Protein AF-A0A955PNL1-F1 (afdb_monomer)

Solvent-accessible surface area (backbone atoms only — not comparable to full-atom values): 8458 Å² total; per-residue (Å²): 134,84,81,78,72,94,62,89,79,87,56,65,48,24,54,47,74,77,47,58,51,72,58,51,53,53,50,32,52,52,45,20,72,75,71,70,51,61,49,69,61,44,48,52,57,38,59,46,64,38,55,46,75,43,67,70,60,54,50,51,53,58,63,48,60,80,44,53,75,36,72,80,50,81,47,64,76,86,82,77,79,74,74,97,61,52,73,67,54,60,73,70,55,64,62,54,65,40,75,76,49,57,49,41,60,32,35,30,19,36,53,14,27,31,41,73,50,83,80,83,53,37,88,82,32,84,71,29,30,81,41,54,50,53,55,55,56,54,60,73,70,105

Foldseek 3Di:
DDDDPPDDDWDKFFLVRVDPLVVQLVLLVVCCVVPVDDSVVLSVLRRHIWTQCDPVLVVVVVVCVVQAFHQQDAAADPDPDPPPDDPVVVVVDPQQQCFPFWGFQWTAGNVSGIHGNPPDCCVVCVRTGPRRVCVNVVSSVD

Radius of gyration: 21.32 Å; Cα contacts (8 Å, |Δi|>4): 158; chains: 1; bounding box: 54×54×45 Å

Mean predicted aligned error: 7.54 Å

Nearest PDB structures (foldseek):
  2eh6-assembly1_B  TM=5.322E-01  e=5.537E-01  Aquifex aeolicus VF5
  2hfu-assembly1_A  TM=3.997E-01  e=6.547E+00  Leishmania major

Structure (mmCIF, N/CA/C/O backbone):
data_AF-A0A955PNL1-F1
#
_entry.id   AF-A0A955PNL1-F1
#
loop_
_atom_site.group_PDB
_atom_site.id
_atom_site.type_symbol
_atom_site.label_atom_id
_atom_site.label_alt_id
_atom_site.label_comp_id
_atom_site.label_asym_id
_atom_site.label_entity_id
_atom_site.label_seq_id
_atom_site.pdbx_PDB_ins_code
_atom_site.Cartn_x
_atom_site.Cartn_y
_atom_site.Cartn_z
_atom_site.occupancy
_atom_site.B_iso_or_equiv
_atom_site.auth_seq_id
_atom_site.auth_comp_id
_atom_site.auth_asym_id
_atom_site.auth_atom_id
_atom_site.pdbx_PDB_model_num
ATOM 1 N N . MET A 1 1 ? -12.102 -33.791 13.982 1.00 37.75 1 MET A N 1
ATOM 2 C CA . MET A 1 1 ? -11.081 -33.229 13.076 1.00 37.75 1 MET A CA 1
ATOM 3 C C . MET A 1 1 ? -11.784 -32.219 12.189 1.00 37.75 1 MET A C 1
ATOM 5 O O . MET A 1 1 ? -12.500 -32.616 11.283 1.00 37.75 1 MET A O 1
ATOM 9 N N . THR A 1 2 ? -11.709 -30.939 12.542 1.00 47.91 2 THR A N 1
ATOM 10 C CA . THR A 1 2 ? -12.293 -29.836 11.771 1.00 47.91 2 THR A CA 1
ATOM 11 C C . THR A 1 2 ? -11.441 -29.619 10.529 1.00 47.91 2 THR A C 1
ATOM 13 O O . THR A 1 2 ? -10.235 -29.411 10.619 1.00 47.91 2 THR A O 1
ATOM 16 N N . GLN A 1 3 ? -12.065 -29.762 9.367 1.00 50.81 3 GLN A N 1
ATOM 17 C CA . GLN A 1 3 ? -11.447 -29.604 8.062 1.00 50.81 3 GLN A CA 1
ATOM 18 C C . GLN A 1 3 ? -11.199 -28.107 7.839 1.00 50.81 3 GLN A C 1
ATOM 20 O O . GLN A 1 3 ? -12.123 -27.369 7.511 1.00 50.81 3 GLN A O 1
ATOM 25 N N . THR A 1 4 ? -9.976 -27.637 8.088 1.00 56.78 4 THR A N 1
ATOM 26 C CA . THR A 1 4 ? -9.571 -26.264 7.763 1.00 56.78 4 THR A CA 1
ATOM 27 C C . THR A 1 4 ? -9.659 -26.100 6.248 1.00 56.78 4 THR A C 1
ATOM 29 O O . THR A 1 4 ? 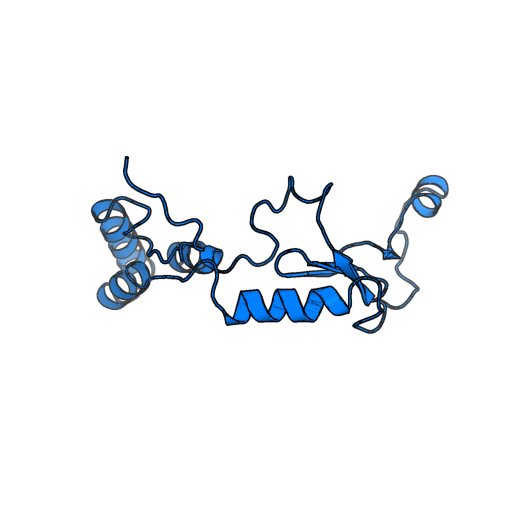-8.957 -26.791 5.507 1.00 56.78 4 THR A O 1
ATOM 32 N N . SER A 1 5 ? -10.554 -25.239 5.766 1.00 62.97 5 SER A N 1
ATOM 33 C CA . SER A 1 5 ? -10.626 -24.923 4.342 1.00 62.97 5 SER A CA 1
ATOM 34 C C . SER A 1 5 ? -9.328 -24.237 3.920 1.00 62.97 5 SER A C 1
ATOM 36 O O . SER A 1 5 ? -8.973 -23.210 4.483 1.00 62.97 5 SER A O 1
ATOM 38 N N . LEU A 1 6 ? -8.649 -24.759 2.897 1.00 69.94 6 LEU A N 1
ATOM 39 C CA . LEU A 1 6 ? -7.477 -24.144 2.246 1.00 69.94 6 LEU A CA 1
ATOM 40 C C . LEU A 1 6 ? -7.846 -22.896 1.405 1.00 69.94 6 LEU A C 1
ATOM 42 O O . LEU A 1 6 ? -7.193 -22.591 0.410 1.00 69.94 6 LEU A O 1
ATOM 46 N N . GLY A 1 7 ? -8.937 -22.214 1.757 1.00 80.31 7 GLY A N 1
ATOM 47 C CA . GLY A 1 7 ? -9.423 -21.029 1.061 1.00 80.31 7 GLY A CA 1
ATOM 48 C C . GLY A 1 7 ? -8.642 -19.783 1.460 1.00 80.31 7 GLY A C 1
ATOM 49 O O . GLY A 1 7 ? -8.083 -19.705 2.551 1.00 80.31 7 GLY A O 1
ATOM 50 N N . PHE A 1 8 ? -8.613 -18.794 0.570 1.00 84.19 8 PHE A N 1
ATOM 51 C CA . PHE A 1 8 ? -8.165 -17.457 0.934 1.00 84.19 8 PHE A CA 1
ATOM 52 C C . PHE A 1 8 ? -9.144 -16.858 1.953 1.00 84.19 8 PHE A C 1
ATOM 54 O O . PHE A 1 8 ? -10.336 -16.740 1.667 1.00 84.19 8 PHE A O 1
ATOM 61 N N . GLU A 1 9 ? -8.643 -16.481 3.128 1.00 88.25 9 GLU A N 1
ATOM 62 C CA . GLU A 1 9 ? -9.419 -15.760 4.135 1.00 88.25 9 GLU A CA 1
ATOM 63 C C . GLU A 1 9 ? -9.209 -14.258 3.954 1.00 88.25 9 GLU A C 1
ATOM 65 O O . GLU A 1 9 ? -8.119 -13.729 4.183 1.00 88.25 9 GLU A O 1
ATOM 70 N N . GLN A 1 10 ? -10.263 -13.563 3.530 1.00 90.06 10 GLN A N 1
ATOM 71 C CA . GLN A 1 10 ? -10.225 -12.114 3.394 1.00 90.06 10 GLN A CA 1
ATOM 72 C C . GLN A 1 10 ? -10.124 -11.464 4.778 1.00 90.06 10 GLN A C 1
ATOM 74 O O . GLN A 1 10 ? -10.961 -11.685 5.656 1.00 90.06 10 GLN A O 1
ATOM 79 N N . VAL A 1 11 ? -9.102 -10.630 4.960 1.00 93.56 11 VAL A N 1
ATOM 80 C CA . VAL A 1 11 ? -8.899 -9.870 6.194 1.00 93.56 11 VAL A CA 1
ATOM 81 C C . VAL A 1 11 ? -9.414 -8.455 5.981 1.00 93.56 11 VAL A C 1
ATOM 83 O O . VAL A 1 11 ? -8.863 -7.698 5.187 1.00 93.56 11 VAL A O 1
ATOM 86 N N . CYS A 1 12 ? -10.468 -8.106 6.711 1.00 96.12 12 CYS A N 1
ATOM 87 C CA . CYS A 1 12 ? -11.074 -6.782 6.700 1.00 96.12 12 CYS A CA 1
ATOM 88 C C . CYS A 1 12 ? -11.218 -6.298 8.146 1.00 96.12 12 CYS A C 1
ATOM 90 O O . CYS A 1 12 ? -11.826 -7.004 8.957 1.00 96.12 12 CYS A O 1
ATOM 92 N N . ARG A 1 13 ? -10.576 -5.180 8.502 1.00 96.31 13 ARG A N 1
ATOM 93 C CA . ARG A 1 13 ? -10.468 -4.705 9.895 1.00 96.31 13 ARG A CA 1
ATOM 94 C C . ARG A 1 13 ? -10.529 -3.183 9.983 1.00 96.31 13 ARG A C 1
ATOM 96 O O . ARG A 1 13 ? -10.012 -2.505 9.097 1.00 96.31 13 ARG A O 1
ATOM 103 N N . SER A 1 14 ? -11.122 -2.666 11.051 1.00 95.62 14 SER A N 1
ATOM 104 C CA . SER A 1 14 ? -11.084 -1.254 11.456 1.00 95.62 14 SER A CA 1
ATOM 105 C C . SER A 1 14 ? -9.970 -0.988 12.485 1.00 95.62 14 SER A C 1
ATOM 107 O O . SER A 1 14 ? -9.254 -1.909 12.888 1.00 95.62 14 SER A O 1
ATOM 109 N N . LEU A 1 15 ? -9.805 0.261 12.944 1.00 93.44 15 LEU A N 1
ATOM 110 C CA . LEU A 1 15 ? -8.878 0.562 14.049 1.00 93.44 15 LEU A CA 1
ATOM 111 C C . LEU A 1 15 ? -9.337 -0.083 15.362 1.00 93.44 15 LEU A C 1
ATOM 113 O O . LEU A 1 15 ? -8.509 -0.593 16.126 1.00 93.44 15 LEU A O 1
ATOM 117 N N . SER A 1 16 ? -10.648 -0.108 15.587 1.00 91.19 16 SER A N 1
ATOM 118 C CA . SER A 1 16 ? -11.279 -0.718 16.758 1.00 91.19 16 SER A CA 1
ATOM 119 C C . SER A 1 16 ? -11.178 -2.244 16.766 1.00 91.19 16 SER A C 1
ATOM 121 O O . SER A 1 16 ? -11.178 -2.834 17.840 1.00 91.19 16 SER A O 1
ATOM 123 N N . ASP A 1 17 ? -11.024 -2.894 15.606 1.00 93.56 17 ASP A N 1
ATOM 124 C CA . ASP A 1 17 ? -10.785 -4.343 15.552 1.00 93.56 17 ASP A CA 1
ATOM 125 C C . ASP A 1 17 ? -9.325 -4.727 15.862 1.00 93.56 17 ASP A C 1
ATOM 127 O O . ASP A 1 17 ? -9.038 -5.876 16.208 1.00 93.56 17 ASP A O 1
ATOM 131 N N . LEU A 1 18 ? -8.380 -3.797 15.670 1.00 90.38 18 LEU A N 1
ATOM 132 C CA . LEU A 1 18 ? -6.942 -4.036 15.858 1.00 90.38 18 LEU A CA 1
ATOM 133 C C . LEU A 1 18 ? -6.426 -3.602 17.231 1.00 90.38 18 LEU A C 1
ATOM 135 O O . LEU A 1 18 ? -5.329 -3.997 17.631 1.00 90.38 18 LEU A O 1
ATOM 139 N N . THR A 1 19 ? -7.177 -2.757 17.930 1.00 87.12 19 THR A N 1
ATOM 140 C CA . THR A 1 19 ? -6.771 -2.142 19.195 1.00 87.12 19 THR A CA 1
ATOM 141 C C . THR A 1 19 ? -7.936 -2.129 20.183 1.00 87.12 19 THR A C 1
ATOM 143 O O . THR A 1 19 ? -9.011 -2.646 19.904 1.00 87.12 19 THR A O 1
ATOM 146 N N . LEU A 1 20 ? -7.729 -1.585 21.382 1.00 91.19 20 LEU A N 1
ATOM 147 C CA . LEU A 1 20 ? -8.810 -1.460 22.356 1.00 91.19 20 LEU A CA 1
ATOM 148 C C . LEU A 1 20 ? -9.742 -0.316 21.940 1.00 91.19 20 LEU A C 1
ATOM 150 O O . LEU A 1 20 ? -9.289 0.822 21.845 1.00 91.19 20 LEU A O 1
ATOM 154 N N . THR A 1 21 ? -11.041 -0.584 21.790 1.00 91.31 21 THR A N 1
ATOM 155 C CA . THR A 1 21 ? -12.063 0.428 21.448 1.00 91.31 21 THR A CA 1
ATOM 156 C C . THR A 1 21 ? -11.968 1.667 22.340 1.00 91.31 21 THR A C 1
ATOM 158 O O . THR A 1 21 ? -11.922 2.787 21.844 1.00 91.31 21 THR A O 1
ATOM 161 N N . ALA A 1 22 ? -11.796 1.478 23.654 1.00 92.38 22 ALA A N 1
ATOM 162 C CA . ALA A 1 22 ? -11.627 2.586 24.596 1.00 92.38 22 ALA A CA 1
ATOM 163 C C . ALA A 1 22 ? -10.404 3.471 24.276 1.00 92.38 22 ALA A C 1
ATOM 165 O O . ALA A 1 22 ? -10.437 4.679 24.485 1.00 92.38 22 ALA A O 1
ATOM 166 N N . GLN A 1 23 ? -9.316 2.896 23.755 1.00 91.38 23 GLN A N 1
ATOM 167 C CA . GLN A 1 23 ?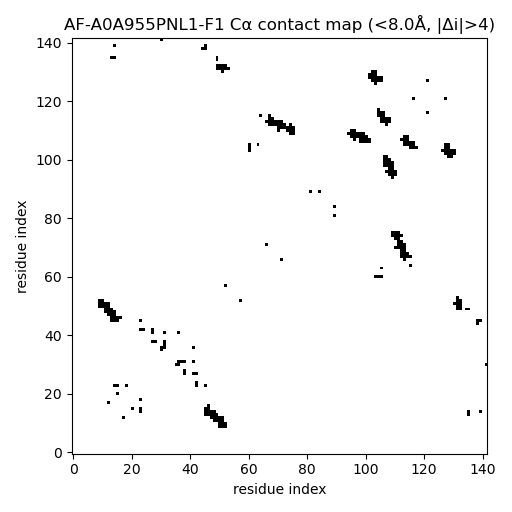 -8.138 3.664 23.346 1.00 91.38 23 GLN A CA 1
ATOM 168 C C . GLN A 1 23 ? -8.403 4.460 22.062 1.00 91.38 23 GLN A C 1
ATOM 170 O O . GLN A 1 23 ? -7.971 5.609 21.966 1.00 91.38 23 GLN A O 1
ATOM 175 N N . VAL A 1 24 ? -9.125 3.875 21.102 1.00 93.31 24 VAL A N 1
ATOM 176 C CA . VAL A 1 24 ? -9.551 4.558 19.869 1.00 93.31 24 VAL A CA 1
ATOM 177 C C . VAL A 1 24 ? -10.450 5.746 20.204 1.00 93.31 24 VAL A C 1
ATOM 179 O O . VAL A 1 24 ? -10.182 6.858 19.758 1.00 93.31 24 VAL A O 1
ATOM 182 N N . GLU A 1 25 ? -11.444 5.552 21.072 1.00 94.25 25 GLU A N 1
ATOM 183 C CA . GLU A 1 25 ? -12.339 6.619 21.529 1.00 94.25 25 GLU A CA 1
ATOM 184 C C . GLU A 1 25 ? -11.572 7.777 22.184 1.00 94.25 25 GLU A C 1
ATOM 186 O O . GLU A 1 25 ? -11.814 8.941 21.861 1.00 94.25 25 GLU A O 1
ATOM 191 N N . GLN A 1 26 ? -10.606 7.478 23.062 1.00 94.38 26 GLN A N 1
ATOM 192 C CA . GLN A 1 26 ? -9.758 8.498 23.691 1.00 94.38 26 GLN A CA 1
ATOM 193 C C . GLN A 1 26 ? -8.885 9.245 22.672 1.00 94.38 26 GLN A C 1
ATOM 195 O O . GLN A 1 26 ? -8.704 10.462 22.785 1.00 94.38 26 GLN A O 1
ATOM 200 N N . ALA A 1 27 ? -8.364 8.549 21.659 1.00 92.69 27 ALA A N 1
ATOM 201 C CA . ALA A 1 27 ? -7.608 9.180 20.581 1.00 92.69 27 ALA A CA 1
ATOM 202 C C . ALA A 1 27 ? -8.498 10.117 19.743 1.00 92.69 27 ALA A C 1
ATOM 204 O O . ALA A 1 27 ? -8.104 11.257 19.485 1.00 92.69 27 ALA A O 1
ATOM 205 N N . CYS A 1 28 ? -9.716 9.690 19.392 1.00 94.75 28 CYS A N 1
ATOM 206 C CA . CYS A 1 28 ? -10.694 10.511 18.675 1.00 94.75 28 CYS A CA 1
ATOM 207 C C . CYS A 1 28 ? -11.107 11.746 19.488 1.00 94.75 28 CYS A C 1
ATOM 209 O O . CYS A 1 28 ? -11.091 12.853 18.956 1.00 94.75 28 CYS A O 1
ATOM 211 N N . GLN A 1 29 ? -11.397 11.592 20.785 1.00 95.81 29 GLN A N 1
ATOM 212 C CA . GLN A 1 29 ? -11.700 12.714 21.687 1.00 95.81 29 GLN A CA 1
ATOM 213 C C . GLN A 1 29 ? -10.541 13.713 21.765 1.00 95.81 29 GLN A C 1
ATOM 215 O O . GLN A 1 29 ? -10.749 14.921 21.642 1.00 95.81 29 GLN A O 1
ATOM 220 N N . SER A 1 30 ? -9.310 13.215 21.913 1.00 94.50 30 SER A N 1
ATOM 221 C CA . SER A 1 30 ? -8.111 14.057 21.941 1.00 94.50 30 SER A CA 1
ATOM 222 C C . SER A 1 30 ? -7.934 14.829 20.631 1.00 94.50 30 SER A C 1
ATOM 224 O O . SER A 1 30 ? -7.660 16.027 20.652 1.00 94.50 30 SER A O 1
ATOM 226 N N . ARG A 1 31 ? -8.133 14.175 19.479 1.00 94.00 31 ARG A N 1
ATOM 227 C CA . ARG A 1 31 ? -8.038 14.819 18.163 1.00 94.00 31 ARG A CA 1
ATOM 228 C C . ARG A 1 31 ? -9.134 15.858 17.958 1.00 94.00 31 ARG A C 1
ATOM 230 O O . ARG A 1 31 ? -8.796 16.970 17.558 1.00 94.00 31 ARG A O 1
ATOM 237 N N . ALA A 1 32 ? -10.392 15.539 18.264 1.00 96.19 32 ALA A N 1
ATOM 238 C CA . ALA A 1 32 ? -11.513 16.478 18.175 1.00 96.19 32 ALA A CA 1
ATOM 239 C C . ALA A 1 32 ? -11.221 17.752 18.981 1.00 96.19 32 ALA A C 1
ATOM 241 O O . ALA A 1 32 ? -11.348 18.862 18.473 1.00 96.19 32 ALA A O 1
ATOM 242 N N . MET A 1 33 ? -10.710 17.593 20.206 1.00 97.06 33 MET A N 1
ATOM 243 C CA . MET A 1 33 ? -10.344 18.721 21.064 1.00 97.06 33 MET A CA 1
ATOM 244 C C . MET A 1 33 ? -9.195 19.570 20.492 1.00 97.06 33 MET A C 1
ATOM 246 O O . MET A 1 33 ? -9.229 20.794 20.595 1.00 97.06 33 MET A O 1
ATOM 250 N N . LEU A 1 34 ? -8.168 18.944 19.907 1.00 96.12 34 LEU A N 1
ATOM 251 C CA . LEU A 1 34 ? -6.984 19.649 19.394 1.00 96.12 34 LEU A CA 1
ATOM 252 C C . LEU A 1 34 ? -7.196 20.305 18.023 1.00 96.12 34 LEU A C 1
ATOM 254 O O . LEU A 1 34 ? -6.566 21.319 17.730 1.00 96.12 34 LEU A O 1
ATOM 258 N N . SER A 1 35 ? -8.035 19.713 17.174 1.00 95.06 35 SER A N 1
ATOM 259 C CA . SER A 1 35 ? -8.237 20.133 15.779 1.00 95.06 35 SER A CA 1
ATOM 260 C C . SER A 1 35 ? -9.543 20.896 15.545 1.00 95.06 35 SER A C 1
ATOM 262 O O . SER A 1 35 ? -9.638 21.639 14.571 1.00 95.06 35 SER A O 1
ATOM 264 N N . GLY A 1 36 ? -10.541 20.724 16.418 1.00 95.81 36 GLY A N 1
ATOM 265 C CA . GLY A 1 36 ? -11.906 21.206 16.205 1.00 95.81 36 GLY A CA 1
ATOM 266 C C . GLY A 1 36 ? -12.730 20.350 15.235 1.00 95.81 36 GLY A C 1
ATOM 267 O O . GLY A 1 36 ? -13.838 20.750 14.886 1.00 95.81 36 GLY A O 1
ATOM 268 N N . GLU A 1 37 ? -12.206 19.204 14.786 1.00 96.00 37 GLU A N 1
ATOM 269 C CA . GLU A 1 37 ? -12.950 18.230 13.979 1.00 96.00 37 GLU A CA 1
ATOM 270 C C . GLU A 1 37 ? -14.129 17.625 14.763 1.00 96.00 37 GLU A C 1
ATOM 272 O O . GLU A 1 37 ? -14.105 17.536 15.995 1.00 96.00 37 GLU A O 1
ATOM 277 N N . ASP A 1 38 ? -15.161 17.182 14.041 1.00 96.75 38 ASP A N 1
ATOM 278 C CA . ASP A 1 38 ? -16.329 16.546 14.642 1.00 96.75 38 ASP A CA 1
ATOM 279 C C . ASP A 1 38 ? -15.975 15.165 15.218 1.00 96.75 38 ASP A C 1
ATOM 281 O O . ASP A 1 38 ? -15.435 14.290 14.537 1.00 96.75 38 ASP A O 1
ATOM 285 N N . LEU A 1 39 ? -16.291 14.952 16.499 1.00 96.31 39 LEU A N 1
ATOM 286 C CA . LEU A 1 39 ? -15.981 13.697 17.186 1.00 96.31 39 LEU A CA 1
ATOM 287 C C . LEU A 1 39 ? -16.706 12.503 16.552 1.00 96.31 39 LEU A C 1
ATOM 289 O O . LEU A 1 39 ? -16.128 11.423 16.434 1.00 96.31 39 LEU A O 1
ATOM 293 N N . SER A 1 40 ? -17.962 12.685 16.152 1.00 96.25 40 SER A N 1
ATOM 294 C CA . SER A 1 40 ? -18.768 11.635 15.526 1.00 96.25 40 SER A CA 1
ATOM 295 C C . SER A 1 40 ? -18.146 11.177 14.207 1.00 96.25 40 SER A C 1
ATOM 297 O O . SER A 1 40 ? -18.024 9.975 13.977 1.00 96.25 40 SER A O 1
ATOM 299 N N . GLU A 1 41 ? -17.690 12.110 13.370 1.00 95.19 41 GLU A N 1
ATOM 300 C CA . GLU A 1 41 ? -16.992 11.800 12.119 1.00 95.19 41 GLU A CA 1
ATOM 301 C C . GLU A 1 41 ? -15.679 11.042 12.352 1.00 95.19 41 GLU A C 1
ATOM 303 O O . GLU A 1 41 ? -15.379 10.085 11.632 1.00 95.19 41 GLU A O 1
ATOM 308 N N . LEU A 1 42 ? -14.911 11.421 13.379 1.00 94.19 42 LEU A N 1
ATOM 309 C CA . LEU A 1 42 ? -13.670 10.730 13.743 1.00 94.19 42 LEU A CA 1
ATOM 310 C C . LEU A 1 42 ? -13.923 9.290 14.203 1.00 94.19 42 LEU A C 1
ATOM 312 O O . LEU A 1 42 ? -13.184 8.390 13.805 1.00 94.19 42 LEU A O 1
ATOM 316 N N . LEU A 1 43 ? -14.965 9.064 15.007 1.00 94.31 43 LEU A N 1
ATOM 317 C CA . LEU A 1 43 ? -15.349 7.724 15.462 1.00 94.31 43 LEU A CA 1
ATOM 318 C C . LEU A 1 43 ? -15.817 6.851 14.290 1.00 94.31 43 LEU A C 1
ATOM 320 O O . LEU A 1 43 ? -15.348 5.726 14.141 1.00 94.31 43 LEU A O 1
ATOM 324 N N . ILE A 1 44 ? -16.658 7.394 13.401 1.00 94.69 44 ILE A N 1
ATOM 325 C CA . ILE A 1 44 ? -17.106 6.690 12.188 1.00 94.69 44 ILE A CA 1
ATOM 326 C C . ILE A 1 44 ? -15.908 6.291 11.321 1.00 94.69 44 ILE A C 1
ATOM 328 O O . ILE A 1 44 ? -15.821 5.151 10.869 1.00 94.69 44 ILE A O 1
ATOM 332 N N . ARG A 1 45 ? -14.958 7.210 11.106 1.00 93.25 45 ARG A N 1
ATOM 333 C CA . ARG A 1 45 ? -13.744 6.930 10.327 1.00 93.25 45 ARG A CA 1
ATOM 334 C C . ARG A 1 45 ? -12.883 5.846 10.980 1.00 93.25 45 ARG A C 1
ATOM 336 O O . ARG A 1 45 ? -12.271 5.051 10.269 1.00 93.25 45 ARG A O 1
ATOM 343 N N . ALA A 1 46 ? -12.811 5.818 12.309 1.00 92.88 46 ALA A N 1
ATOM 344 C CA . ALA A 1 46 ? -12.030 4.827 13.040 1.00 92.88 46 ALA A CA 1
ATOM 345 C C . ALA A 1 46 ? -12.637 3.414 12.968 1.00 92.88 46 ALA A C 1
ATOM 347 O O . ALA A 1 46 ? -11.886 2.437 12.883 1.00 92.88 46 ALA A O 1
ATOM 348 N N . ASP A 1 47 ? -13.968 3.319 12.938 1.00 94.69 47 ASP A N 1
ATOM 349 C CA . ASP A 1 47 ? -14.714 2.059 12.827 1.00 94.69 47 ASP A CA 1
ATOM 350 C C . ASP A 1 47 ? -14.913 1.582 11.385 1.00 94.69 47 ASP A C 1
ATOM 352 O O . ASP A 1 47 ? -15.304 0.435 11.157 1.00 94.69 47 ASP A O 1
ATOM 356 N N . GLU A 1 48 ? -14.611 2.417 10.393 1.00 94.81 48 GLU A N 1
ATOM 357 C CA . GLU A 1 48 ? -14.674 2.013 8.997 1.00 94.81 48 GLU A CA 1
ATOM 358 C C . GLU A 1 48 ? -13.667 0.871 8.738 1.00 94.81 48 GLU A C 1
ATOM 360 O O . GLU A 1 48 ? -12.461 1.031 8.968 1.00 94.81 48 GLU A O 1
ATOM 365 N N . PRO A 1 49 ? -14.109 -0.295 8.243 1.00 95.69 49 PRO A N 1
ATOM 366 C CA . PRO A 1 49 ? -13.207 -1.402 7.983 1.00 95.69 49 PRO A CA 1
ATOM 367 C C . PRO A 1 49 ? -12.416 -1.180 6.684 1.00 95.69 49 PRO A C 1
ATOM 369 O O . PRO A 1 49 ? -12.897 -0.570 5.728 1.00 95.69 49 PRO A O 1
ATOM 372 N N . VAL A 1 50 ? -11.179 -1.672 6.644 1.00 96.62 50 VAL A N 1
ATOM 373 C CA . VAL A 1 50 ? -10.327 -1.700 5.447 1.00 96.62 50 VAL A CA 1
ATOM 374 C C . VAL A 1 50 ? -10.115 -3.141 5.027 1.00 96.62 50 VAL A C 1
ATOM 376 O O . VAL A 1 50 ? -9.636 -3.952 5.819 1.00 96.62 50 VAL A O 1
ATOM 379 N N . ASP A 1 51 ? -10.405 -3.437 3.763 1.00 96.25 51 ASP A N 1
ATOM 380 C CA . ASP A 1 51 ? -9.989 -4.685 3.133 1.00 96.25 51 ASP A CA 1
ATOM 381 C C . ASP A 1 51 ? -8.478 -4.658 2.879 1.00 96.25 51 ASP A C 1
ATOM 383 O O . ASP A 1 51 ? -7.959 -3.797 2.164 1.00 96.25 51 ASP A O 1
ATOM 387 N N . PHE A 1 52 ? -7.755 -5.598 3.480 1.00 94.62 52 PHE A N 1
ATOM 388 C CA . PHE A 1 52 ? -6.300 -5.661 3.379 1.00 94.62 52 PHE A CA 1
ATOM 389 C C . PHE A 1 52 ? -5.833 -6.220 2.036 1.00 94.62 52 PHE A C 1
ATOM 391 O O . PHE A 1 52 ? -4.681 -6.007 1.650 1.00 94.62 52 PHE A O 1
ATOM 398 N N . TYR A 1 53 ? -6.704 -6.919 1.310 1.00 93.31 53 TYR A N 1
ATOM 399 C CA . TYR A 1 53 ? -6.368 -7.498 0.018 1.00 93.31 53 TYR A CA 1
ATOM 400 C C . TYR A 1 53 ? -7.581 -7.513 -0.927 1.00 93.31 53 TYR A C 1
ATOM 402 O O . TYR A 1 53 ? -8.092 -8.579 -1.275 1.00 93.31 53 TYR A O 1
ATOM 410 N N . PRO A 1 54 ? -8.028 -6.329 -1.379 1.00 94.81 54 PRO A N 1
ATOM 411 C CA . PRO A 1 54 ? -9.186 -6.211 -2.248 1.00 94.81 54 PRO A CA 1
ATOM 412 C C . PRO A 1 54 ? -8.915 -6.817 -3.626 1.00 94.81 54 PRO A C 1
ATOM 414 O O . PRO A 1 54 ? -7.802 -6.741 -4.159 1.00 94.81 54 PRO A O 1
ATOM 417 N N . GLU A 1 55 ? -9.966 -7.340 -4.258 1.00 94.38 55 GLU A N 1
ATOM 418 C CA . GLU A 1 55 ? -9.901 -7.989 -5.577 1.00 94.38 55 GLU A CA 1
ATOM 419 C C . GLU A 1 55 ? -9.244 -7.091 -6.638 1.00 94.38 55 GLU A C 1
ATOM 421 O O . GLU A 1 55 ? -8.435 -7.547 -7.445 1.00 94.38 55 GLU A O 1
ATOM 426 N N . ALA A 1 56 ? -9.516 -5.783 -6.603 1.00 95.19 56 ALA A N 1
ATOM 427 C CA . ALA A 1 56 ? -8.895 -4.823 -7.514 1.00 95.19 56 ALA A CA 1
ATOM 428 C C . ALA A 1 56 ? -7.360 -4.788 -7.377 1.00 95.19 56 ALA A C 1
ATOM 430 O O . ALA A 1 56 ? -6.648 -4.708 -8.382 1.00 95.19 56 ALA A O 1
ATOM 431 N N . PHE A 1 57 ? -6.840 -4.888 -6.150 1.00 94.44 57 PHE A N 1
ATOM 432 C CA . PHE A 1 57 ? -5.402 -4.938 -5.889 1.00 94.44 57 PHE A CA 1
ATOM 433 C C . PHE A 1 57 ? -4.808 -6.270 -6.354 1.00 94.44 57 PHE A C 1
ATOM 435 O O . PHE A 1 57 ? -3.781 -6.279 -7.034 1.00 94.44 57 PHE A O 1
ATOM 442 N N . GLN A 1 58 ? -5.481 -7.389 -6.075 1.00 93.00 58 GLN A N 1
ATOM 443 C CA . GLN A 1 58 ? -5.087 -8.708 -6.576 1.00 93.00 58 GLN A CA 1
ATOM 444 C C . GLN A 1 58 ? -5.009 -8.733 -8.109 1.00 93.00 58 GLN A C 1
ATOM 446 O O . GLN A 1 58 ? -3.978 -9.102 -8.677 1.00 93.00 58 GLN A O 1
ATOM 451 N N . LYS A 1 59 ? -6.072 -8.287 -8.786 1.00 95.19 59 LYS A N 1
ATOM 452 C CA . LYS A 1 59 ? -6.146 -8.218 -10.248 1.00 95.19 59 LYS A CA 1
ATOM 453 C C . LYS A 1 59 ? -5.020 -7.365 -10.817 1.00 95.19 59 LYS A C 1
ATOM 455 O O . LYS A 1 59 ? -4.330 -7.790 -11.740 1.00 95.19 59 LYS A O 1
ATOM 460 N N . ARG A 1 60 ? -4.762 -6.201 -10.213 1.00 95.81 60 ARG A N 1
ATOM 461 C CA . ARG A 1 60 ? -3.660 -5.334 -10.637 1.00 95.81 60 ARG A CA 1
ATOM 462 C C . ARG A 1 60 ? -2.305 -6.034 -10.535 1.00 95.81 60 ARG A C 1
ATOM 464 O O . ARG A 1 60 ? -1.473 -5.860 -11.422 1.00 95.81 60 ARG A O 1
ATOM 471 N N . GLN A 1 61 ? -2.072 -6.819 -9.486 1.00 93.00 61 GLN A N 1
ATOM 472 C CA . GLN A 1 61 ? -0.829 -7.575 -9.345 1.00 93.00 61 GLN A CA 1
ATOM 473 C C . GLN A 1 61 ? -0.682 -8.666 -10.414 1.00 93.00 61 GLN A C 1
ATOM 475 O O . GLN A 1 61 ? 0.406 -8.829 -10.967 1.00 93.00 61 GLN A O 1
ATOM 480 N N . LEU A 1 62 ? -1.768 -9.360 -10.760 1.00 94.56 62 LEU A N 1
ATOM 481 C CA . LEU A 1 62 ? -1.771 -10.341 -11.850 1.00 94.56 62 LEU A CA 1
ATOM 482 C C . LEU A 1 62 ? -1.476 -9.686 -13.207 1.00 94.56 62 LEU A C 1
ATOM 484 O O . LEU A 1 62 ? -0.642 -10.187 -13.962 1.00 94.56 62 LEU A O 1
ATOM 488 N N . ASP A 1 63 ? -2.078 -8.528 -13.485 1.00 95.94 63 ASP A N 1
ATOM 489 C CA . ASP A 1 63 ? -1.829 -7.779 -14.722 1.00 95.94 63 ASP A CA 1
ATOM 490 C C . ASP A 1 63 ? -0.354 -7.364 -14.848 1.00 95.94 63 ASP A C 1
ATOM 492 O O . ASP A 1 63 ? 0.243 -7.443 -15.927 1.00 95.94 63 ASP A O 1
ATOM 496 N N . LEU A 1 64 ? 0.254 -6.929 -13.740 1.00 96.25 64 LEU A N 1
ATOM 497 C CA . LEU A 1 64 ? 1.656 -6.510 -13.687 1.00 96.25 64 LEU A CA 1
ATOM 498 C C . LEU A 1 64 ? 2.632 -7.674 -13.863 1.00 96.25 64 LEU A C 1
ATOM 500 O O . LEU A 1 64 ? 3.696 -7.480 -14.453 1.00 96.25 64 LEU A O 1
ATOM 504 N N . LEU A 1 65 ? 2.268 -8.879 -13.422 1.00 95.38 65 LEU A N 1
ATOM 505 C CA . LEU A 1 65 ? 3.125 -10.057 -13.541 1.00 95.38 65 LEU A CA 1
ATOM 506 C C . LEU A 1 65 ? 3.524 -10.334 -14.997 1.00 95.38 65 LEU A C 1
ATOM 508 O O . LEU A 1 65 ? 4.684 -10.630 -15.275 1.00 95.38 65 LEU A O 1
ATOM 512 N N . SER A 1 66 ? 2.592 -10.142 -15.934 1.00 95.31 66 SER A N 1
ATOM 513 C CA . SER A 1 66 ? 2.836 -10.313 -17.375 1.00 95.31 66 SER A CA 1
ATOM 514 C C . SER A 1 66 ? 3.832 -9.306 -17.972 1.00 95.31 66 SER A C 1
ATOM 516 O O . SER A 1 66 ? 4.351 -9.523 -19.065 1.00 95.31 66 SER A O 1
ATOM 518 N N . LYS A 1 67 ? 4.113 -8.205 -17.264 1.00 96.94 67 LYS A N 1
ATOM 519 C CA . LYS A 1 67 ? 4.947 -7.087 -17.733 1.00 96.94 67 LYS A CA 1
ATOM 520 C C . LYS A 1 67 ? 6.334 -7.058 -17.097 1.00 96.94 67 LYS A C 1
ATOM 522 O O . LYS A 1 67 ? 7.132 -6.175 -17.421 1.00 96.94 67 LYS A O 1
ATOM 527 N N . VAL A 1 68 ? 6.641 -7.981 -16.186 1.00 96.25 68 VAL A N 1
ATOM 528 C CA . VAL A 1 68 ? 7.938 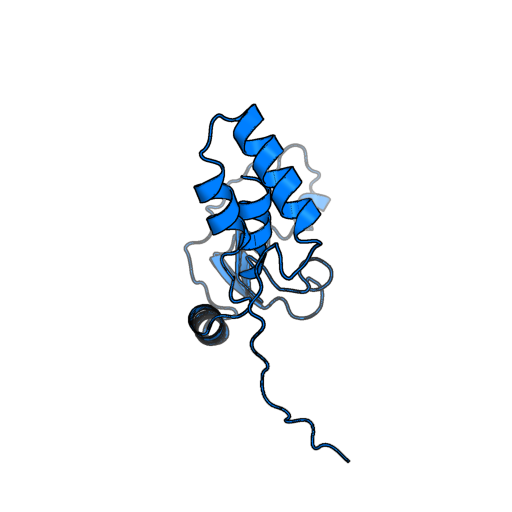-8.024 -15.496 1.00 96.25 68 VAL A CA 1
ATOM 529 C C . VAL A 1 68 ? 9.080 -8.109 -16.510 1.00 96.25 68 VAL A C 1
ATOM 531 O O . VAL A 1 68 ? 9.044 -8.887 -17.459 1.00 96.25 68 VAL A O 1
ATOM 534 N N . GLY A 1 69 ? 10.101 -7.277 -16.316 1.00 95.25 69 GLY A N 1
ATOM 535 C CA . GLY A 1 69 ? 11.262 -7.176 -17.195 1.00 95.25 69 GLY A CA 1
ATOM 536 C C . GLY A 1 69 ? 11.064 -6.263 -18.406 1.00 95.25 69 GLY A C 1
ATOM 537 O O . GLY A 1 69 ? 12.054 -5.930 -19.056 1.00 95.25 69 GLY A O 1
ATOM 538 N N . THR A 1 70 ? 9.845 -5.803 -18.700 1.00 97.62 70 THR A N 1
ATOM 539 C CA . THR A 1 70 ? 9.566 -4.872 -19.810 1.00 97.62 70 THR A CA 1
ATOM 540 C C . THR A 1 70 ? 9.690 -3.410 -19.377 1.00 97.62 70 THR A C 1
ATOM 542 O O . THR A 1 70 ? 9.638 -3.106 -18.184 1.00 97.62 70 THR A O 1
ATOM 545 N N . VAL A 1 71 ? 9.891 -2.508 -20.343 1.00 97.38 71 VAL A N 1
ATOM 546 C CA . VAL A 1 71 ? 9.830 -1.052 -20.129 1.00 97.38 71 VAL A CA 1
ATOM 547 C C . VAL A 1 71 ? 8.357 -0.647 -20.111 1.00 97.38 71 VAL A C 1
ATOM 549 O O . VAL A 1 71 ? 7.642 -0.913 -21.073 1.00 97.38 71 VAL A O 1
ATOM 552 N N . VAL A 1 72 ? 7.902 -0.052 -19.008 1.00 97.06 72 VAL A N 1
ATOM 553 C CA . VAL A 1 72 ? 6.488 0.301 -18.772 1.00 97.06 72 VAL A CA 1
ATOM 554 C C . VAL A 1 72 ? 6.250 1.806 -18.652 1.00 97.06 72 VAL A C 1
ATOM 556 O O . VAL A 1 72 ? 5.102 2.237 -18.721 1.00 97.06 72 VAL A O 1
ATOM 559 N N . ILE A 1 73 ? 7.319 2.586 -18.483 1.00 96.88 73 ILE A N 1
ATOM 560 C CA . ILE A 1 73 ? 7.342 4.052 -18.536 1.00 96.88 73 ILE A CA 1
ATOM 561 C C . ILE A 1 73 ? 8.619 4.508 -19.250 1.00 96.88 73 ILE A C 1
ATOM 563 O O . ILE A 1 73 ? 9.564 3.724 -19.373 1.00 96.88 73 ILE A O 1
ATOM 567 N N . ASP A 1 74 ? 8.669 5.772 -19.668 1.00 96.75 74 ASP A N 1
ATOM 568 C CA . ASP A 1 74 ? 9.894 6.353 -20.213 1.00 96.75 74 ASP A CA 1
ATOM 569 C C . ASP A 1 74 ? 11.026 6.334 -19.166 1.00 96.75 74 ASP A C 1
ATOM 571 O O . ASP A 1 74 ? 10.785 6.637 -17.991 1.00 96.75 74 ASP A O 1
ATOM 575 N N . PRO A 1 75 ? 12.263 5.965 -19.552 1.00 94.69 75 PRO A N 1
ATOM 576 C CA . PRO A 1 75 ? 13.406 6.012 -18.649 1.00 94.69 75 PRO A CA 1
ATOM 577 C C . PRO A 1 75 ? 13.701 7.438 -18.180 1.00 94.69 75 PRO A C 1
ATOM 579 O O . PRO A 1 75 ? 13.511 8.403 -18.921 1.00 94.69 75 PRO A O 1
ATOM 582 N N . VAL A 1 76 ? 14.255 7.564 -16.974 1.00 91.56 76 VAL A N 1
ATOM 583 C CA . VAL A 1 76 ? 14.774 8.846 -16.487 1.00 91.56 76 VAL A CA 1
ATOM 584 C C . VAL A 1 76 ? 15.880 9.325 -17.439 1.00 91.56 76 VAL A C 1
ATOM 586 O O . VAL A 1 76 ? 16.785 8.538 -17.745 1.00 91.56 76 VAL A O 1
ATOM 589 N N . PRO A 1 77 ? 15.832 10.584 -17.921 1.00 87.44 77 PRO A N 1
ATOM 590 C CA . PRO A 1 77 ? 16.852 11.118 -18.813 1.00 87.44 77 PRO A CA 1
ATOM 591 C C . PRO A 1 77 ? 18.258 11.013 -18.219 1.00 87.44 77 PRO A C 1
ATOM 593 O O . PRO A 1 77 ? 18.476 11.261 -17.030 1.00 87.44 77 PRO A O 1
ATOM 596 N N . GLU A 1 78 ? 19.228 10.670 -19.063 1.00 75.88 78 GLU A N 1
ATOM 597 C CA . GLU A 1 78 ? 20.637 10.672 -18.676 1.00 75.88 78 GLU A CA 1
ATOM 598 C C . GLU A 1 78 ? 21.130 12.118 -18.462 1.00 75.88 78 GLU A C 1
ATOM 600 O O . GLU A 1 78 ? 20.645 13.052 -19.101 1.00 75.88 78 GLU A O 1
ATOM 605 N N . GLY A 1 79 ? 22.096 12.313 -17.555 1.00 68.12 79 GLY A N 1
ATOM 606 C CA . GLY A 1 79 ? 22.649 13.640 -17.238 1.00 68.12 79 GLY A CA 1
ATOM 607 C C . GLY A 1 79 ? 22.506 14.096 -15.783 1.00 68.12 79 GLY A C 1
ATOM 608 O O . GLY A 1 79 ? 22.798 15.253 -15.486 1.00 68.12 79 GLY A O 1
ATOM 609 N N . GLN A 1 80 ? 22.101 13.213 -14.861 1.00 64.06 80 GLN A N 1
ATOM 610 C CA . GLN A 1 80 ? 22.217 13.491 -13.425 1.00 64.06 80 GLN A CA 1
ATOM 611 C C . GLN A 1 80 ? 23.682 13.781 -13.060 1.00 64.06 80 GLN A C 1
ATOM 613 O O . GLN A 1 80 ? 24.606 13.089 -13.498 1.00 64.06 80 GLN A O 1
ATOM 618 N N . THR A 1 81 ? 23.911 14.823 -12.262 1.00 69.19 81 THR A N 1
ATOM 619 C CA . THR A 1 81 ? 25.248 15.144 -11.770 1.00 69.19 81 THR A CA 1
ATOM 620 C C . THR A 1 81 ? 25.665 14.079 -10.755 1.00 69.19 81 THR A C 1
ATOM 622 O O . THR A 1 81 ? 24.979 13.837 -9.769 1.00 69.19 81 THR A O 1
ATOM 625 N N . ASN A 1 82 ? 26.826 13.450 -10.954 1.00 70.50 82 ASN A N 1
ATOM 626 C CA . ASN A 1 82 ? 27.338 12.408 -10.046 1.00 70.50 82 ASN A CA 1
ATOM 627 C C . ASN A 1 82 ? 27.797 12.951 -8.670 1.00 70.50 82 ASN A C 1
ATOM 629 O O . ASN A 1 82 ? 28.474 12.247 -7.918 1.00 70.50 82 ASN A O 1
ATOM 633 N N . GLY A 1 83 ? 27.493 14.216 -8.357 1.00 75.88 83 GLY A N 1
ATOM 634 C CA . GLY A 1 83 ? 28.004 14.923 -7.185 1.00 75.88 83 GLY A CA 1
ATOM 635 C C . GLY A 1 83 ? 29.531 14.840 -7.055 1.00 75.88 83 GLY A C 1
ATOM 636 O O . GLY A 1 83 ? 30.257 14.679 -8.037 1.00 75.88 83 GLY A O 1
ATOM 637 N N . ALA A 1 84 ? 30.026 14.917 -5.820 1.00 80.44 84 ALA A N 1
ATOM 638 C CA . ALA A 1 84 ? 31.442 14.750 -5.478 1.00 80.44 84 ALA A CA 1
ATOM 639 C C . ALA A 1 84 ? 31.817 13.271 -5.228 1.00 80.44 84 ALA A C 1
ATOM 641 O O . ALA A 1 84 ? 32.495 12.944 -4.255 1.00 80.44 84 ALA A O 1
ATOM 642 N N . SER A 1 85 ? 31.332 12.361 -6.072 1.00 83.31 85 SER A N 1
ATOM 643 C CA . SER A 1 85 ? 31.587 10.923 -5.943 1.00 83.31 85 SER A CA 1
ATOM 644 C C . SER A 1 85 ? 32.914 10.495 -6.590 1.00 83.31 85 SER A C 1
ATOM 646 O O . SER A 1 85 ? 33.426 11.141 -7.509 1.00 83.31 85 SER A O 1
ATOM 648 N N . SER A 1 86 ? 33.484 9.374 -6.140 1.00 85.31 86 SER A N 1
ATOM 649 C CA . SER A 1 86 ? 34.690 8.797 -6.739 1.00 85.31 86 SER A CA 1
ATOM 650 C C . SER A 1 86 ? 34.377 8.065 -8.051 1.00 85.31 86 SER A C 1
ATOM 652 O O . SER A 1 86 ? 33.285 7.530 -8.260 1.00 85.31 86 SER A O 1
ATOM 654 N N . LYS A 1 87 ? 35.367 7.974 -8.950 1.00 84.06 87 LYS A N 1
ATOM 655 C CA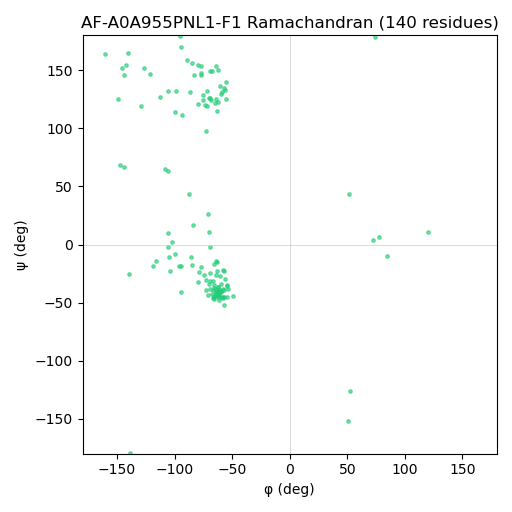 . LYS A 1 87 ? 35.222 7.228 -10.215 1.00 84.06 87 LYS A CA 1
ATOM 656 C C . LYS A 1 87 ? 34.864 5.754 -9.985 1.00 84.06 87 LYS A C 1
ATOM 658 O O . LYS A 1 87 ? 34.064 5.203 -10.735 1.00 84.06 87 LYS A O 1
ATOM 663 N N . SER A 1 88 ? 35.434 5.129 -8.951 1.00 86.12 88 SER A N 1
ATOM 664 C CA . SER A 1 88 ? 35.165 3.729 -8.606 1.00 86.12 88 SER A CA 1
ATOM 665 C C . SER A 1 88 ? 33.744 3.522 -8.081 1.00 86.12 88 SER A C 1
ATOM 667 O O . SER A 1 88 ? 33.104 2.542 -8.455 1.00 86.12 88 SER A O 1
ATOM 669 N N . PHE A 1 89 ? 33.218 4.455 -7.282 1.00 83.62 89 PHE A N 1
ATOM 670 C CA . PHE A 1 89 ? 31.833 4.401 -6.814 1.00 83.62 89 PHE A CA 1
ATOM 671 C C . PHE A 1 89 ? 30.846 4.576 -7.972 1.00 83.62 89 PHE A C 1
ATOM 673 O O . PHE A 1 89 ? 29.925 3.775 -8.124 1.00 83.62 89 PHE A O 1
ATOM 680 N N . ASN A 1 90 ? 31.077 5.559 -8.846 1.00 82.94 90 ASN A N 1
ATOM 681 C CA . ASN A 1 90 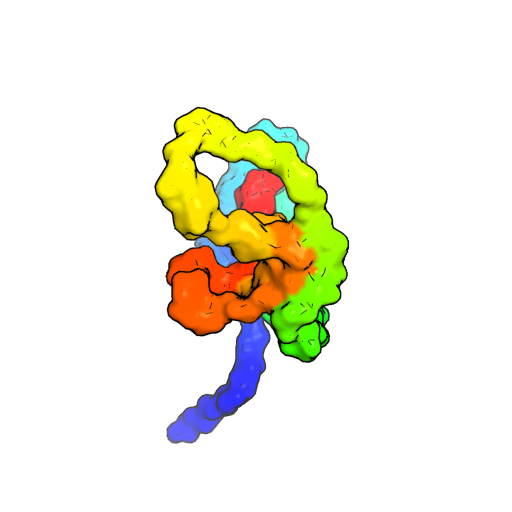? 30.232 5.785 -10.021 1.00 82.94 90 ASN A CA 1
ATOM 682 C C . ASN A 1 90 ? 30.204 4.566 -10.954 1.00 82.94 90 ASN A C 1
ATOM 684 O O . ASN A 1 90 ? 29.139 4.192 -11.432 1.00 82.94 90 ASN A O 1
ATOM 688 N N . ALA A 1 91 ? 31.346 3.903 -11.165 1.00 82.06 91 ALA A N 1
ATOM 689 C CA . ALA A 1 91 ? 31.413 2.689 -11.981 1.00 82.06 91 ALA A CA 1
ATOM 690 C C . ALA A 1 91 ? 30.658 1.497 -11.357 1.00 82.06 91 ALA A C 1
ATOM 692 O O . ALA A 1 91 ? 30.128 0.657 -12.082 1.00 82.06 91 ALA A O 1
ATOM 693 N N . ALA A 1 92 ? 30.601 1.417 -10.024 1.00 81.94 92 ALA A N 1
ATOM 694 C CA . ALA A 1 92 ? 29.896 0.357 -9.305 1.00 81.94 92 ALA A CA 1
ATOM 695 C C . ALA A 1 92 ? 28.390 0.635 -9.115 1.00 81.94 92 ALA A C 1
ATOM 697 O O . ALA A 1 92 ? 27.622 -0.290 -8.836 1.00 81.94 92 ALA A O 1
ATOM 698 N N . THR A 1 93 ? 27.955 1.889 -9.262 1.00 80.12 93 THR A N 1
ATOM 699 C CA . THR A 1 93 ? 26.570 2.302 -9.010 1.00 80.12 93 THR A CA 1
ATOM 700 C C . THR A 1 93 ? 25.651 1.861 -10.150 1.00 80.12 93 THR A C 1
ATOM 702 O O . THR A 1 93 ? 25.889 2.142 -11.322 1.00 80.12 93 THR A O 1
ATOM 705 N N . LYS A 1 94 ? 24.544 1.191 -9.809 1.00 80.31 94 LYS A N 1
ATOM 706 C CA . LYS A 1 94 ? 23.546 0.698 -10.772 1.00 80.31 94 LYS A CA 1
ATOM 707 C C . LY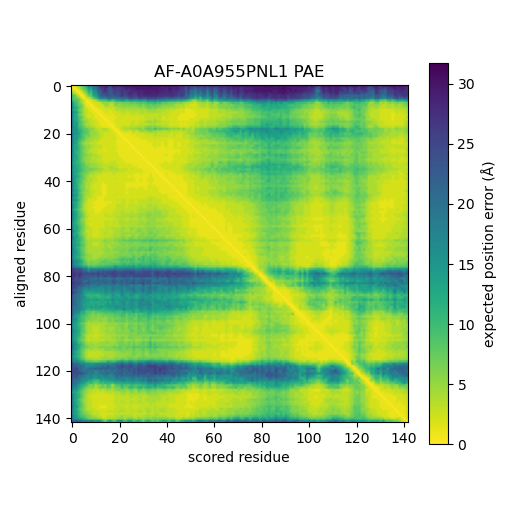S A 1 94 ? 22.271 1.545 -10.745 1.00 80.31 94 LYS A C 1
ATOM 709 O O . LYS A 1 94 ? 21.194 1.032 -10.450 1.00 80.31 94 LYS A O 1
ATOM 714 N N . ILE A 1 95 ? 22.402 2.825 -11.099 1.00 82.88 95 ILE A N 1
ATOM 715 C CA . ILE A 1 95 ? 21.320 3.833 -11.046 1.00 82.88 95 ILE A CA 1
ATOM 716 C C . ILE A 1 95 ? 20.072 3.385 -11.821 1.00 82.88 95 ILE A C 1
ATOM 718 O O . ILE A 1 95 ? 18.949 3.568 -11.378 1.00 82.88 95 ILE A O 1
ATOM 722 N N . LYS A 1 96 ? 20.251 2.676 -12.941 1.00 84.88 96 LYS A N 1
ATOM 723 C CA . LYS A 1 96 ? 19.145 2.175 -13.779 1.00 84.88 96 LYS A CA 1
ATOM 724 C C . LYS A 1 96 ? 18.144 1.269 -13.040 1.00 84.88 96 LYS A C 1
ATOM 726 O O . LYS A 1 96 ? 17.012 1.118 -13.499 1.00 84.88 96 LYS A O 1
ATOM 731 N N . MET A 1 97 ? 18.554 0.652 -11.929 1.00 86.25 97 MET A N 1
ATOM 732 C CA . MET A 1 97 ? 17.686 -0.161 -11.072 1.00 86.25 97 MET A CA 1
ATOM 733 C C . MET A 1 97 ? 17.245 0.566 -9.797 1.00 86.25 97 MET A C 1
ATOM 735 O O . MET A 1 97 ? 16.555 -0.050 -8.987 1.00 86.25 97 MET A O 1
ATOM 739 N N . SER A 1 98 ? 17.622 1.827 -9.587 1.00 88.56 98 SER A N 1
ATOM 740 C CA . SER A 1 98 ? 17.138 2.632 -8.463 1.00 88.56 98 SER A CA 1
ATOM 741 C C . SER A 1 98 ? 15.612 2.743 -8.522 1.00 88.56 98 SER A C 1
ATOM 743 O O . SER A 1 98 ? 15.080 2.993 -9.604 1.00 88.56 98 SER A O 1
ATOM 745 N N . PRO A 1 99 ? 14.890 2.500 -7.414 1.00 88.88 99 PRO A N 1
ATOM 746 C CA . PRO A 1 99 ? 13.433 2.486 -7.412 1.00 88.88 99 PRO A CA 1
ATOM 747 C C . PRO A 1 99 ? 12.852 3.898 -7.557 1.00 88.88 99 PRO A C 1
ATOM 749 O O . PRO A 1 99 ? 13.230 4.806 -6.825 1.00 88.88 99 PRO A O 1
ATOM 752 N N . LEU A 1 100 ? 11.883 4.051 -8.458 1.00 92.19 100 LEU A N 1
ATOM 753 C CA . LEU A 1 100 ? 11.051 5.249 -8.601 1.00 92.19 100 LEU A CA 1
ATOM 754 C C . LEU A 1 100 ? 9.733 5.124 -7.832 1.00 92.19 100 LEU A C 1
ATOM 756 O O . LEU A 1 100 ? 9.249 6.082 -7.239 1.00 92.19 100 LEU A O 1
ATOM 760 N N . SER A 1 101 ? 9.123 3.940 -7.879 1.00 92.75 101 SER A N 1
ATOM 761 C CA . SER A 1 101 ? 7.843 3.649 -7.234 1.00 92.75 101 SER A CA 1
ATOM 762 C C . SER A 1 101 ? 7.663 2.140 -7.069 1.00 92.75 101 SER A C 1
ATOM 764 O O . SER A 1 101 ? 8.355 1.354 -7.724 1.00 92.75 101 SER A O 1
ATOM 766 N N . GLY A 1 102 ? 6.719 1.734 -6.221 1.00 91.44 102 GLY A N 1
ATOM 767 C CA . GLY A 1 102 ? 6.373 0.339 -5.988 1.00 91.44 102 GLY A CA 1
ATOM 768 C C . GLY A 1 102 ? 4.888 0.137 -5.707 1.00 91.44 102 GLY A C 1
ATOM 769 O O . GLY A 1 102 ? 4.213 1.023 -5.188 1.00 91.44 102 GLY A O 1
ATOM 770 N N . ALA A 1 103 ? 4.389 -1.046 -6.055 1.00 91.69 103 ALA A N 1
ATOM 771 C CA . ALA A 1 103 ? 3.036 -1.494 -5.751 1.00 91.69 103 ALA A CA 1
ATOM 772 C C . ALA A 1 103 ? 3.019 -3.018 -5.583 1.00 91.69 103 ALA A C 1
ATOM 774 O O . ALA A 1 103 ? 3.445 -3.748 -6.479 1.00 91.69 103 ALA A O 1
ATOM 775 N N . GLY A 1 104 ? 2.525 -3.496 -4.442 1.00 90.62 104 GLY A N 1
ATOM 776 C CA . GLY A 1 104 ? 2.540 -4.906 -4.077 1.00 90.62 104 GLY A CA 1
ATOM 777 C C . GLY A 1 104 ? 3.939 -5.504 -4.199 1.00 90.62 104 GLY A C 1
ATOM 778 O O . GLY A 1 104 ? 4.903 -4.967 -3.652 1.00 90.62 104 GLY A O 1
ATOM 779 N N . LEU A 1 105 ? 4.051 -6.592 -4.956 1.00 90.69 105 LEU A N 1
ATOM 780 C CA . LEU A 1 105 ? 5.311 -7.292 -5.217 1.00 90.69 105 LEU A CA 1
ATOM 781 C C . LEU A 1 105 ? 6.134 -6.683 -6.366 1.00 90.69 105 LEU A C 1
ATOM 783 O O . LEU A 1 105 ? 7.042 -7.338 -6.882 1.00 90.69 105 LEU A O 1
ATOM 787 N N . PHE A 1 106 ? 5.847 -5.450 -6.785 1.00 93.00 106 PHE A N 1
ATOM 788 C CA . PHE A 1 106 ? 6.490 -4.834 -7.941 1.00 93.00 106 PHE A CA 1
ATOM 789 C C . PHE A 1 106 ? 7.111 -3.480 -7.627 1.00 93.00 106 PHE A C 1
ATOM 791 O O . PHE A 1 106 ? 6.616 -2.724 -6.791 1.00 93.00 106 PHE A O 1
ATOM 798 N N . ARG A 1 107 ? 8.157 -3.137 -8.383 1.00 93.56 107 ARG A N 1
ATOM 799 C CA . ARG A 1 107 ? 8.732 -1.789 -8.419 1.00 93.56 107 ARG A CA 1
ATOM 800 C C . ARG A 1 107 ? 9.172 -1.391 -9.816 1.00 93.56 107 ARG A C 1
ATOM 802 O O . ARG A 1 107 ? 9.507 -2.246 -10.632 1.00 93.56 107 ARG A O 1
ATOM 809 N N . ILE A 1 108 ? 9.198 -0.093 -10.076 1.00 95.19 108 ILE A N 1
ATOM 810 C CA . ILE A 1 108 ? 9.719 0.481 -11.317 1.00 95.19 108 ILE A CA 1
ATOM 811 C C . ILE A 1 108 ? 11.071 1.118 -11.019 1.00 95.19 108 ILE A C 1
ATOM 813 O O . ILE A 1 108 ? 11.205 1.827 -10.023 1.00 95.19 108 ILE A O 1
ATOM 817 N N . GLY A 1 109 ? 12.072 0.835 -11.851 1.00 93.69 109 GLY A N 1
ATOM 818 C CA . GLY A 1 109 ? 13.396 1.451 -11.740 1.00 93.69 109 GLY A CA 1
ATOM 819 C C . GLY A 1 109 ? 13.566 2.682 -12.634 1.00 93.69 109 GLY A C 1
ATOM 820 O O . GLY A 1 109 ? 12.765 2.894 -13.540 1.00 93.69 109 GLY A O 1
ATOM 821 N N . GLU A 1 110 ? 14.651 3.438 -12.460 1.00 94.44 110 GLU A N 1
ATOM 822 C CA . GLU A 1 110 ? 14.978 4.593 -13.322 1.00 94.44 110 GLU A CA 1
ATOM 823 C C . GLU A 1 110 ? 15.126 4.241 -14.812 1.00 94.44 110 GLU A C 1
ATOM 825 O O . GLU A 1 110 ? 14.941 5.089 -15.677 1.00 94.44 110 GLU A O 1
ATOM 830 N N . SER A 1 111 ? 15.389 2.975 -15.148 1.00 93.56 111 SER A N 1
ATOM 831 C CA . SER A 1 111 ? 15.330 2.484 -16.534 1.00 93.56 111 SER A CA 1
ATOM 832 C C . SER A 1 111 ? 13.919 2.408 -17.133 1.00 93.56 111 SER A C 1
ATOM 834 O O . SER A 1 111 ? 13.773 1.965 -18.271 1.00 93.56 111 SER A O 1
ATOM 836 N N . GLY A 1 112 ? 12.882 2.733 -16.361 1.00 95.44 112 GLY A N 1
ATOM 837 C CA . GLY A 1 112 ? 11.479 2.573 -16.733 1.00 95.44 112 GLY A CA 1
ATOM 838 C C . GLY A 1 112 ? 10.993 1.121 -16.743 1.00 95.44 112 GLY A C 1
ATOM 839 O O . GLY A 1 112 ? 9.851 0.851 -17.117 1.00 95.44 112 GLY A O 1
ATOM 840 N N . ARG A 1 113 ? 11.838 0.161 -16.340 1.00 96.81 113 ARG A N 1
ATOM 841 C CA . ARG A 1 113 ? 11.483 -1.262 -16.305 1.00 96.81 113 ARG A CA 1
ATOM 842 C C . ARG A 1 113 ? 10.732 -1.651 -15.039 1.00 96.81 113 ARG A C 1
ATOM 844 O O . ARG A 1 113 ? 11.028 -1.142 -13.958 1.00 96.81 113 ARG A O 1
ATOM 851 N N . LEU A 1 114 ? 9.807 -2.598 -15.188 1.00 96.31 114 LEU A N 1
ATOM 852 C CA . LEU A 1 114 ? 9.092 -3.233 -14.082 1.00 96.31 114 LEU A CA 1
ATOM 853 C C . LEU A 1 114 ? 9.881 -4.430 -13.534 1.00 96.31 114 LEU A C 1
ATOM 855 O O . LEU A 1 114 ? 10.283 -5.317 -14.287 1.00 96.31 114 LEU A O 1
ATOM 859 N N . TYR A 1 115 ? 10.041 -4.487 -12.218 1.00 93.12 115 TYR A N 1
ATOM 860 C CA . TYR A 1 115 ? 10.757 -5.536 -11.496 1.00 93.12 115 TYR A CA 1
ATOM 861 C C . TYR A 1 115 ? 9.836 -6.227 -10.489 1.00 93.12 115 TYR A C 1
ATOM 863 O O . TYR A 1 115 ? 8.972 -5.584 -9.896 1.00 93.12 115 TYR A O 1
ATOM 871 N N . LEU A 1 116 ? 10.055 -7.527 -10.285 1.00 91.69 116 LEU A N 1
ATOM 872 C CA . LEU A 1 116 ? 9.393 -8.357 -9.275 1.00 91.69 116 LEU A CA 1
ATOM 873 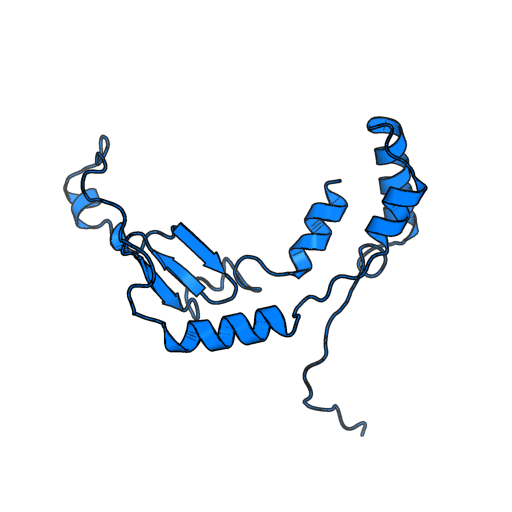C C . LEU A 1 116 ? 10.312 -8.511 -8.050 1.00 91.69 116 LEU A C 1
ATOM 875 O O . LEU A 1 116 ? 11.488 -8.844 -8.208 1.00 91.69 116 LEU A O 1
ATOM 879 N N . ILE A 1 117 ? 9.786 -8.303 -6.842 1.00 84.88 117 ILE A N 1
ATOM 880 C CA . ILE A 1 117 ? 10.577 -8.195 -5.604 1.00 84.88 117 ILE A CA 1
ATOM 881 C C . ILE A 1 117 ? 10.418 -9.419 -4.683 1.00 84.88 117 ILE A C 1
ATOM 883 O O . ILE A 1 117 ? 9.886 -9.322 -3.589 1.00 84.88 117 ILE A O 1
ATOM 887 N N . THR A 1 118 ? 10.868 -10.605 -5.112 1.00 70.94 118 THR A N 1
ATOM 888 C CA . THR A 1 118 ? 10.507 -11.890 -4.458 1.00 70.94 118 THR A CA 1
ATOM 889 C C . THR A 1 118 ? 11.468 -12.449 -3.408 1.00 70.94 118 THR A C 1
ATOM 891 O O . THR A 1 118 ? 11.050 -13.324 -2.655 1.00 70.94 118 THR A O 1
ATOM 894 N N . LYS A 1 119 ? 12.746 -12.034 -3.334 1.00 59.81 119 LYS A N 1
ATOM 895 C CA . LYS A 1 119 ? 13.716 -12.756 -2.467 1.00 59.81 119 LYS A CA 1
ATOM 896 C C . LYS A 1 119 ? 14.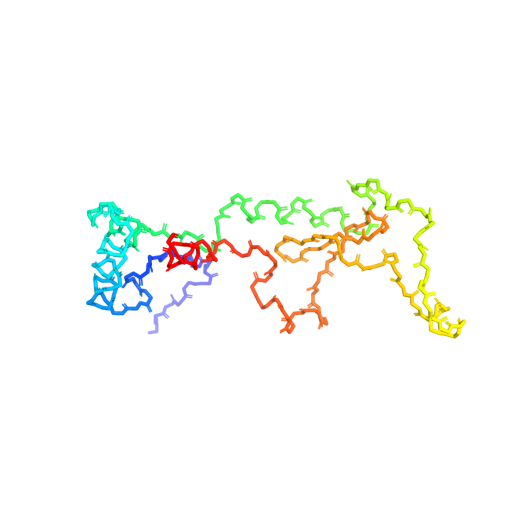723 -11.936 -1.655 1.00 59.81 119 LYS A C 1
ATOM 898 O O . LYS A 1 119 ? 15.162 -12.423 -0.621 1.00 59.81 119 LYS A O 1
ATOM 903 N N . SER A 1 120 ? 15.081 -10.718 -2.063 1.00 52.31 120 SER A N 1
ATOM 904 C CA . SER A 1 120 ? 16.082 -9.899 -1.339 1.00 52.31 120 SER A CA 1
ATOM 905 C C . SER A 1 120 ? 15.531 -8.577 -0.806 1.00 52.31 120 SER A C 1
ATOM 907 O O . SER A 1 120 ? 16.096 -8.007 0.117 1.00 52.31 120 SER A O 1
ATOM 909 N N . GLU A 1 121 ? 14.395 -8.124 -1.331 1.00 55.16 121 GLU A N 1
ATOM 910 C CA . GLU A 1 121 ? 13.735 -6.876 -0.921 1.00 55.16 121 GLU A CA 1
ATOM 911 C C . GLU A 1 121 ? 12.564 -7.136 0.051 1.00 55.16 121 GLU A C 1
ATOM 913 O O . GLU A 1 121 ? 12.049 -6.218 0.684 1.00 55.16 121 GLU A O 1
ATOM 918 N N . HIS A 1 122 ? 12.198 -8.410 0.246 1.00 52.16 122 HIS A N 1
ATOM 919 C CA . HIS A 1 122 ? 11.118 -8.849 1.138 1.00 52.16 122 HIS A CA 1
ATOM 920 C C . HIS A 1 122 ? 11.362 -8.512 2.618 1.00 52.16 122 HIS A C 1
ATOM 922 O O . HIS A 1 122 ? 10.402 -8.384 3.372 1.00 52.16 122 HIS A O 1
ATOM 928 N N . TYR A 1 123 ? 12.623 -8.320 3.034 1.00 53.94 123 TYR A N 1
ATOM 929 C CA . TYR A 1 123 ? 12.943 -7.861 4.391 1.00 53.94 123 TYR A CA 1
ATOM 930 C C . TYR A 1 123 ? 12.418 -6.448 4.668 1.00 53.94 123 TYR A C 1
ATOM 932 O O . TYR A 1 123 ? 12.192 -6.100 5.821 1.00 53.94 123 TYR A O 1
ATOM 940 N N . HIS A 1 124 ? 12.246 -5.630 3.626 1.00 55.03 124 HIS A N 1
ATOM 941 C CA . HIS A 1 124 ? 11.833 -4.233 3.758 1.00 55.03 124 HIS A CA 1
ATOM 942 C C . HIS A 1 124 ? 10.358 -4.019 3.369 1.00 55.03 124 HIS A C 1
ATOM 944 O O . HIS A 1 124 ? 9.812 -2.953 3.636 1.00 55.03 124 HIS A O 1
ATOM 950 N N . ALA A 1 125 ? 9.703 -5.020 2.766 1.00 59.25 125 ALA A N 1
ATOM 951 C CA . ALA A 1 125 ? 8.303 -4.956 2.342 1.00 59.25 125 ALA A CA 1
ATOM 952 C C . ALA A 1 125 ? 7.589 -6.314 2.529 1.00 59.25 125 ALA A C 1
ATOM 954 O O . ALA A 1 125 ? 7.199 -6.943 1.544 1.00 59.25 125 ALA A O 1
ATOM 955 N N . PRO A 1 126 ? 7.391 -6.794 3.774 1.00 68.62 126 PRO A N 1
ATOM 956 C CA . PRO A 1 126 ? 6.753 -8.091 4.034 1.00 68.62 126 PRO A CA 1
ATOM 957 C C . PRO A 1 126 ? 5.318 -8.183 3.486 1.00 68.62 126 PRO A C 1
ATOM 959 O O . PRO A 1 126 ? 4.869 -9.271 3.141 1.00 68.62 126 PRO A O 1
ATOM 962 N N . LEU A 1 127 ? 4.629 -7.043 3.362 1.00 78.50 127 LEU A N 1
ATOM 963 C CA . LEU A 1 127 ? 3.282 -6.913 2.790 1.00 78.50 127 LEU A CA 1
ATOM 964 C C . LEU A 1 127 ? 3.287 -6.291 1.378 1.00 78.50 127 LEU A C 1
ATOM 966 O O . LEU A 1 127 ? 2.236 -5.949 0.839 1.00 78.50 127 LEU A O 1
ATOM 970 N N . GLY A 1 128 ? 4.470 -6.141 0.773 1.00 82.81 128 GLY A N 1
ATOM 971 C CA . GLY A 1 128 ? 4.661 -5.406 -0.474 1.00 82.81 128 GLY A CA 1
ATOM 972 C C . GLY A 1 128 ? 4.569 -3.885 -0.309 1.00 82.81 128 GLY A C 1
ATOM 973 O O . GLY A 1 128 ? 4.347 -3.349 0.777 1.00 82.81 128 GLY A O 1
ATOM 974 N N . HIS A 1 129 ? 4.773 -3.170 -1.412 1.00 87.69 129 HIS A N 1
ATOM 975 C CA . HIS A 1 129 ? 4.632 -1.717 -1.466 1.00 87.69 129 HIS A CA 1
ATOM 976 C C . HIS A 1 129 ? 3.161 -1.295 -1.524 1.00 87.69 129 HIS A C 1
ATOM 978 O O . HIS A 1 129 ? 2.349 -1.957 -2.169 1.00 87.69 129 HIS A O 1
ATOM 984 N N . SER A 1 130 ? 2.827 -0.157 -0.909 1.00 89.56 130 SER A N 1
ATOM 985 C CA . SER A 1 130 ? 1.465 0.405 -0.927 1.00 89.56 130 SER A CA 1
ATOM 986 C C . SER A 1 130 ? 0.398 -0.611 -0.509 1.00 89.56 130 SER A C 1
ATOM 988 O O . SER A 1 130 ? -0.646 -0.735 -1.148 1.00 89.56 130 SER A O 1
ATOM 990 N N . P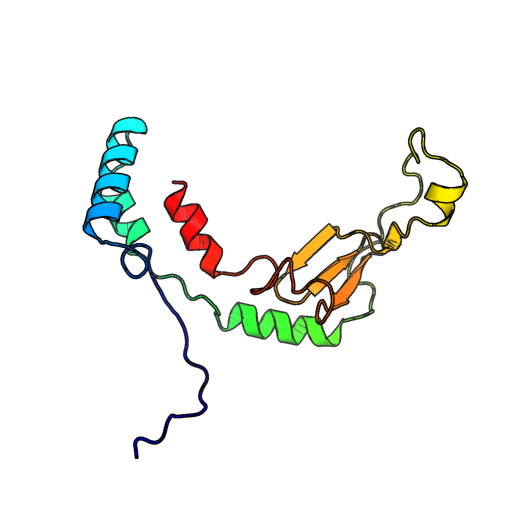HE A 1 131 ? 0.697 -1.374 0.545 1.00 92.56 131 PHE A N 1
ATOM 991 C CA . PHE A 1 131 ? -0.231 -2.330 1.131 1.00 92.56 131 PHE A CA 1
ATOM 992 C C . PHE A 1 131 ? -1.551 -1.625 1.514 1.00 92.56 131 PHE A C 1
ATOM 994 O O . PHE A 1 131 ? -1.502 -0.656 2.275 1.00 92.56 131 PHE A O 1
ATOM 1001 N N . PRO A 1 132 ? -2.722 -2.094 1.033 1.00 94.12 132 PRO A N 1
ATOM 1002 C CA . PRO A 1 132 ? -4.008 -1.427 1.265 1.00 94.12 132 PRO A CA 1
ATOM 1003 C C . PRO A 1 132 ? -4.341 -1.180 2.741 1.00 94.12 132 PRO A C 1
ATOM 1005 O O . PRO A 1 132 ? -4.880 -0.130 3.084 1.00 94.12 132 PRO A O 1
ATOM 1008 N N . GLY A 1 133 ? -3.942 -2.089 3.637 1.00 93.06 133 GLY A N 1
ATOM 1009 C CA . GLY A 1 133 ? -4.170 -1.932 5.077 1.00 93.06 133 GLY A CA 1
ATOM 1010 C C . GLY A 1 133 ? -3.454 -0.732 5.711 1.00 93.06 133 GLY A C 1
ATOM 1011 O O . GLY A 1 133 ? -3.847 -0.301 6.793 1.00 93.06 133 GLY A O 1
ATOM 1012 N N . TYR A 1 134 ? -2.465 -0.119 5.044 1.00 92.12 134 TYR A N 1
ATOM 1013 C CA . TYR A 1 134 ? -1.867 1.137 5.514 1.00 92.12 134 TYR A CA 1
ATOM 1014 C C . TYR A 1 134 ? -2.853 2.313 5.530 1.00 92.12 134 TYR A C 1
ATOM 1016 O O . TYR A 1 134 ? -2.593 3.289 6.228 1.00 92.12 134 TYR A O 1
ATOM 1024 N N . ALA A 1 135 ? -4.020 2.204 4.883 1.00 92.25 135 ALA A N 1
ATOM 1025 C CA . ALA A 1 135 ? -5.104 3.172 5.050 1.00 92.25 135 ALA A CA 1
ATOM 1026 C C . ALA A 1 135 ? -5.530 3.341 6.523 1.00 92.25 135 ALA A C 1
ATOM 1028 O O . ALA A 1 135 ? -5.914 4.436 6.924 1.00 92.25 135 ALA A O 1
ATOM 1029 N N . LEU A 1 136 ? -5.399 2.302 7.359 1.00 93.19 136 LEU A N 1
ATOM 1030 C CA . LEU A 1 136 ? -5.643 2.419 8.800 1.00 93.19 136 LEU A CA 1
ATOM 1031 C C . LEU A 1 136 ? -4.630 3.343 9.490 1.00 93.19 136 LEU A C 1
ATOM 1033 O O . LEU A 1 136 ? -4.998 4.079 10.400 1.00 93.19 136 LEU A O 1
ATOM 1037 N N . ILE A 1 137 ? -3.373 3.363 9.039 1.00 90.44 137 ILE A N 1
ATOM 1038 C CA . ILE A 1 137 ? -2.353 4.277 9.574 1.00 90.44 137 ILE A CA 1
ATOM 1039 C C . ILE A 1 137 ? -2.706 5.719 9.211 1.00 90.44 137 ILE A C 1
ATOM 1041 O O . ILE A 1 137 ? -2.611 6.595 10.065 1.00 90.44 137 ILE A O 1
ATOM 1045 N N . GLU A 1 138 ? -3.149 5.964 7.978 1.00 88.06 138 GLU A N 1
ATOM 1046 C CA . GLU A 1 138 ? -3.596 7.296 7.557 1.00 88.06 138 GLU A CA 1
ATOM 1047 C C . GLU A 1 138 ? -4.811 7.758 8.373 1.00 88.06 138 GLU A C 1
ATOM 1049 O O . GLU A 1 138 ? -4.824 8.878 8.877 1.00 88.06 138 GLU A O 1
ATOM 1054 N N . ARG A 1 139 ? -5.778 6.867 8.626 1.00 88.12 139 ARG A N 1
ATOM 1055 C CA . ARG A 1 139 ? -6.918 7.155 9.514 1.00 88.12 139 ARG A CA 1
ATOM 1056 C C . ARG A 1 139 ? -6.485 7.448 10.953 1.00 88.12 139 ARG A C 1
ATOM 1058 O O . ARG A 1 139 ? -7.069 8.316 11.588 1.00 88.12 139 ARG A O 1
ATOM 1065 N N . ALA A 1 140 ? -5.453 6.765 11.451 1.00 85.81 140 ALA A N 1
ATOM 1066 C CA . ALA A 1 140 ? -4.908 6.993 12.790 1.00 85.81 140 ALA A CA 1
ATOM 1067 C C . ALA A 1 140 ? -4.072 8.282 12.899 1.00 85.81 140 ALA A C 1
ATOM 1069 O O . ALA A 1 140 ? -3.947 8.844 13.986 1.00 85.81 140 ALA A O 1
ATOM 1070 N N . ARG A 1 141 ? -3.485 8.753 11.791 1.00 81.19 141 ARG A N 1
ATOM 1071 C CA . ARG A 1 141 ? -2.753 10.030 11.727 1.00 81.19 141 ARG A CA 1
ATOM 1072 C C . ARG A 1 141 ? -3.697 11.235 11.773 1.00 81.19 141 ARG A C 1
ATOM 1074 O O . ARG A 1 141 ? -3.316 12.257 12.348 1.00 81.19 141 ARG A O 1
ATOM 1081 N N . GLY A 1 142 ? -4.917 11.066 11.255 1.00 61.66 142 GLY A N 1
ATOM 1082 C CA . GLY A 1 142 ? -6.009 12.042 11.270 1.00 61.66 142 GLY A CA 1
ATOM 1083 C C . GLY A 1 142 ? -5.921 13.049 10.141 1.00 61.66 142 GLY A C 1
ATOM 1084 O O . GLY A 1 142 ? -4.965 13.860 10.169 1.00 61.66 142 GLY A O 1
#

Sequence (142 aa):
MTQTSLGFEQVCRSLSDLTLTAQVEQACQSRAMLSGEDLSELLIRADEPVDFYPEAFQKRQLDLLSKVGTVVIDPVPEGQTNGASSKSFNAATKIKMSPLSGAGLFRIGESGRLYLITKSEHYHAPLGHSFPGYALIERARG

pLDDT: mean 87.03, std 12.61, range [37.75, 97.62]

Secondary structure (DSSP, 8-state):
------S----EE-HHHHS-HHHHHHHHHHHHHHH---HHHHHHHHH--EESS-HHHHHHHHHHHTTTTSB-SPPPPS----TT--HHHHHH--GGGSEEEEEBTEEEETTSBEEE--SSSTTT-TT-BT-GGGHHHHHHH-